Protein AF-A0A109QJ54-F1 (afdb_monomer)

Secondary structure (DSSP, 8-state):
---------HHHHHHHHHHHTGGGS-HHHHHHHHHHTTTSHHHHHHHHHHHHHHHHHHHHHHHT-

Radius of gyration: 16.88 Å; Cα contacts (8 Å, |Δi|>4): 15; chains: 1; bounding box: 46×29×48 Å

Structure (mmCIF, N/CA/C/O backbone):
data_AF-A0A109QJ54-F1
#
_entry.id   AF-A0A109QJ54-F1
#
loop_
_atom_site.group_PDB
_atom_site.id
_atom_site.type_symbol
_atom_site.label_atom_id
_atom_site.label_alt_id
_atom_site.label_comp_id
_atom_site.label_asym_id
_atom_site.label_entity_id
_atom_site.label_seq_id
_atom_site.pdbx_PDB_ins_code
_atom_site.Cartn_x
_atom_site.Cartn_y
_atom_site.Cartn_z
_atom_site.occupancy
_atom_site.B_iso_or_equiv
_atom_site.auth_seq_id
_atom_site.auth_comp_id
_atom_site.auth_asym_id
_atom_site.auth_atom_id
_atom_site.pdbx_PDB_model_num
ATOM 1 N N . MET A 1 1 ? 26.922 -15.307 -25.799 1.00 40.69 1 MET A N 1
ATOM 2 C CA . MET A 1 1 ? 26.600 -15.111 -24.372 1.00 40.69 1 MET A CA 1
ATOM 3 C C . MET A 1 1 ? 25.135 -15.456 -24.234 1.00 40.69 1 MET A C 1
ATOM 5 O O . MET A 1 1 ? 24.338 -14.848 -24.928 1.00 40.69 1 MET A O 1
ATOM 9 N N . GLU A 1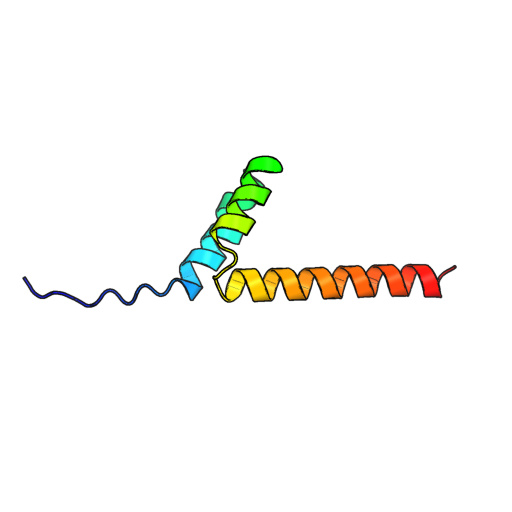 2 ? 24.826 -16.519 -23.498 1.00 48.53 2 GLU A N 1
ATOM 10 C CA . GLU A 1 2 ? 23.469 -17.059 -23.354 1.00 48.53 2 GLU A CA 1
ATOM 11 C C . GLU A 1 2 ? 22.557 -16.059 -22.636 1.00 48.53 2 GLU A C 1
ATOM 13 O O . GLU A 1 2 ? 22.876 -15.624 -21.526 1.00 48.53 2 GLU A O 1
ATOM 18 N N . ASP A 1 3 ? 21.422 -15.736 -23.259 1.00 54.94 3 ASP A N 1
ATOM 19 C CA . ASP A 1 3 ? 20.284 -15.085 -22.614 1.00 54.94 3 ASP A CA 1
ATOM 20 C C . ASP A 1 3 ? 19.769 -16.006 -21.509 1.00 54.94 3 ASP A C 1
ATOM 22 O O . ASP A 1 3 ? 18.964 -16.910 -21.737 1.00 54.94 3 ASP A O 1
ATOM 26 N N . ARG A 1 4 ? 20.267 -15.809 -20.287 1.00 50.38 4 ARG A N 1
ATOM 27 C CA . ARG A 1 4 ? 19.653 -16.417 -19.112 1.00 50.38 4 ARG A CA 1
ATOM 28 C C . ARG A 1 4 ? 18.319 -15.705 -18.909 1.00 50.38 4 ARG A C 1
ATOM 30 O O . ARG A 1 4 ? 18.348 -14.504 -18.634 1.00 50.38 4 ARG A O 1
ATOM 37 N N . PRO A 1 5 ? 17.169 -16.393 -18.997 1.00 47.38 5 PRO A N 1
ATOM 38 C CA . PRO A 1 5 ? 15.910 -15.796 -18.596 1.00 47.38 5 PRO A CA 1
ATOM 39 C C . PRO A 1 5 ? 16.014 -15.498 -17.100 1.00 47.38 5 PRO A C 1
ATOM 41 O O . PRO A 1 5 ? 15.938 -16.389 -16.253 1.00 47.38 5 PRO A O 1
ATOM 44 N N . CYS A 1 6 ? 16.272 -14.233 -16.769 1.00 53.09 6 CYS A N 1
ATOM 45 C CA . CYS A 1 6 ? 16.132 -13.747 -15.414 1.00 53.09 6 CYS A CA 1
ATOM 46 C C . CYS A 1 6 ? 14.629 -13.734 -15.172 1.00 53.09 6 CYS A C 1
ATOM 48 O O . CYS A 1 6 ? 13.930 -12.840 -15.640 1.00 53.09 6 CYS A O 1
ATOM 50 N N . PHE A 1 7 ? 14.112 -14.782 -14.536 1.00 46.03 7 PHE A N 1
ATOM 51 C CA . PHE A 1 7 ? 12.750 -14.758 -14.037 1.00 46.03 7 PHE A CA 1
ATOM 52 C C . PHE A 1 7 ? 12.676 -13.589 -13.056 1.00 46.03 7 PHE A C 1
ATOM 54 O O . PHE A 1 7 ? 13.160 -13.682 -11.924 1.00 46.03 7 PHE A O 1
ATOM 61 N N . GLU A 1 8 ? 12.128 -12.470 -13.535 1.00 54.00 8 GLU A N 1
ATOM 62 C CA . GLU A 1 8 ? 11.741 -11.289 -12.777 1.00 54.00 8 GLU A CA 1
ATOM 63 C C . GLU A 1 8 ? 10.749 -11.728 -11.707 1.00 54.00 8 GLU A C 1
ATOM 65 O O . GLU A 1 8 ? 9.533 -11.611 -11.835 1.00 54.00 8 GLU A O 1
ATOM 70 N N . THR A 1 9 ? 11.261 -12.309 -10.633 1.00 49.91 9 THR A N 1
ATOM 71 C CA . THR A 1 9 ? 10.433 -12.758 -9.529 1.00 49.91 9 THR A CA 1
ATOM 72 C C . THR A 1 9 ? 10.125 -11.504 -8.715 1.00 49.91 9 THR A C 1
ATOM 74 O O . THR A 1 9 ? 10.693 -11.264 -7.650 1.00 49.91 9 THR A O 1
ATOM 77 N N . GLN A 1 10 ? 9.256 -10.644 -9.263 1.00 55.03 10 GLN A N 1
ATOM 78 C CA . GLN A 1 10 ? 8.773 -9.413 -8.624 1.00 55.03 10 GLN A CA 1
ATOM 79 C C . GLN A 1 10 ? 8.196 -9.708 -7.233 1.00 55.03 10 GLN A C 1
ATOM 81 O O . GLN A 1 10 ? 8.279 -8.872 -6.335 1.00 55.03 10 GLN A O 1
ATOM 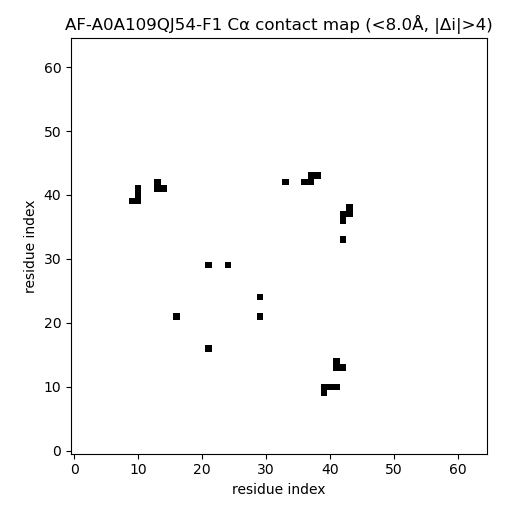86 N N . ILE A 1 11 ? 7.723 -10.939 -7.035 1.00 53.62 11 ILE A N 1
ATOM 87 C CA . ILE A 1 11 ? 7.138 -11.462 -5.802 1.00 53.62 11 ILE A CA 1
ATOM 88 C C . ILE A 1 11 ? 8.085 -11.326 -4.588 1.00 53.62 11 ILE A C 1
ATOM 90 O O . ILE A 1 11 ? 7.652 -11.003 -3.480 1.00 53.62 11 ILE A O 1
ATOM 94 N N . GLY A 1 12 ? 9.403 -11.476 -4.778 1.00 53.62 12 GLY A N 1
ATOM 95 C CA . GLY A 1 12 ? 10.390 -11.348 -3.693 1.00 53.62 12 GLY A CA 1
ATOM 96 C C . GLY A 1 12 ? 10.893 -9.917 -3.472 1.00 53.62 12 GLY A C 1
ATOM 97 O O . GLY A 1 12 ? 10.985 -9.445 -2.336 1.00 53.62 12 GLY A O 1
ATOM 98 N N . ASN A 1 13 ? 11.173 -9.197 -4.560 1.00 60.59 13 ASN A N 1
ATOM 99 C CA . ASN A 1 13 ? 11.750 -7.850 -4.497 1.00 60.59 13 ASN A CA 1
ATOM 100 C C . ASN A 1 13 ? 10.775 -6.817 -3.928 1.00 60.59 13 ASN A C 1
ATOM 102 O O . ASN A 1 13 ? 11.194 -5.898 -3.226 1.00 60.59 13 ASN A O 1
ATOM 106 N N . THR A 1 14 ? 9.480 -6.978 -4.187 1.00 61.69 14 THR A N 1
ATOM 107 C CA . THR A 1 14 ? 8.440 -6.086 -3.660 1.00 61.69 14 THR A CA 1
ATOM 108 C C . THR A 1 14 ? 8.355 -6.179 -2.142 1.00 61.69 14 THR A C 1
ATOM 110 O O . THR A 1 14 ? 8.329 -5.155 -1.468 1.00 61.69 14 THR A O 1
ATOM 113 N N . THR A 1 15 ? 8.427 -7.389 -1.581 1.00 62.91 15 THR A N 1
ATOM 114 C CA . THR A 1 15 ? 8.443 -7.592 -0.123 1.00 62.91 15 THR A CA 1
ATOM 115 C C . THR A 1 15 ? 9.670 -6.945 0.528 1.00 62.91 15 THR A C 1
ATOM 117 O O . THR A 1 15 ? 9.551 -6.338 1.593 1.00 62.91 15 THR A O 1
ATOM 120 N N . ILE A 1 16 ? 10.842 -7.027 -0.114 1.00 61.19 16 ILE A N 1
ATOM 121 C CA . ILE A 1 16 ? 12.067 -6.368 0.363 1.00 61.19 16 ILE A CA 1
ATOM 122 C C . ILE A 1 16 ? 11.901 -4.843 0.312 1.00 61.19 16 ILE A C 1
ATOM 124 O O . ILE A 1 16 ? 12.100 -4.193 1.333 1.00 61.19 16 ILE A O 1
ATOM 128 N N . LYS A 1 17 ? 11.443 -4.280 -0.817 1.00 64.31 17 LYS A N 1
ATOM 129 C CA . LYS A 1 17 ? 11.202 -2.833 -0.980 1.00 64.31 17 LYS A CA 1
ATOM 130 C C . LYS A 1 17 ? 10.184 -2.285 0.024 1.00 64.31 17 LYS A C 1
ATOM 132 O O . LYS A 1 17 ? 10.415 -1.222 0.596 1.00 64.31 17 LYS A O 1
ATOM 137 N N . ILE A 1 18 ? 9.108 -3.030 0.293 1.00 67.69 18 ILE A N 1
ATOM 138 C CA . ILE A 1 18 ? 8.110 -2.663 1.307 1.00 67.69 18 ILE A CA 1
ATOM 139 C C . ILE A 1 18 ? 8.769 -2.538 2.685 1.00 67.69 18 ILE A C 1
ATOM 141 O O . ILE A 1 18 ? 8.514 -1.583 3.408 1.00 67.69 18 ILE A O 1
ATOM 145 N N . ARG A 1 19 ? 9.631 -3.491 3.055 1.00 66.25 19 ARG A N 1
ATOM 146 C CA . ARG A 1 19 ? 10.246 -3.536 4.390 1.00 66.25 19 ARG A CA 1
ATOM 147 C C . ARG A 1 19 ? 11.439 -2.596 4.554 1.00 66.25 19 ARG A C 1
ATOM 149 O O . ARG A 1 19 ? 11.713 -2.192 5.678 1.0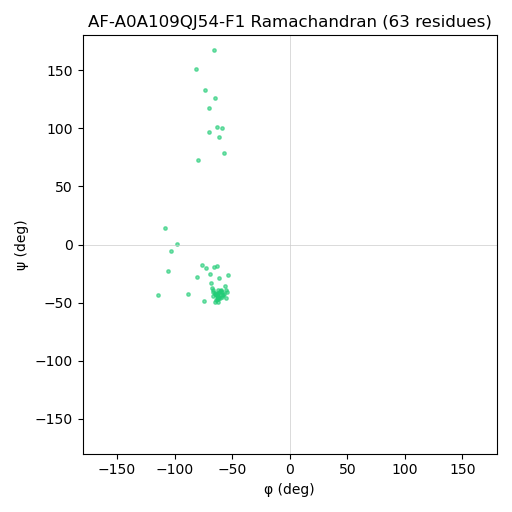0 66.25 19 ARG A O 1
ATOM 156 N N . SER A 1 20 ? 12.159 -2.279 3.477 1.00 71.94 20 SER A N 1
ATOM 157 C CA . SER A 1 20 ? 13.421 -1.534 3.553 1.00 71.94 20 SER A CA 1
ATOM 158 C C . SER A 1 20 ? 13.335 -0.078 3.101 1.00 71.94 20 SER A C 1
ATOM 160 O O . SER A 1 20 ? 14.206 0.693 3.481 1.00 71.94 20 SER A O 1
ATOM 162 N N . ALA A 1 21 ? 12.351 0.301 2.276 1.00 72.81 21 ALA A N 1
ATOM 163 C CA . ALA A 1 21 ? 12.289 1.640 1.681 1.00 72.81 21 ALA A CA 1
ATOM 164 C C . ALA A 1 21 ? 11.085 2.463 2.159 1.00 72.81 21 ALA A C 1
ATOM 166 O O . ALA A 1 21 ? 11.261 3.628 2.506 1.00 72.81 21 ALA A O 1
ATOM 167 N N . LEU A 1 22 ? 9.889 1.864 2.242 1.00 78.00 22 LEU A N 1
ATOM 168 C CA . LEU A 1 22 ? 8.672 2.591 2.637 1.00 78.00 22 LEU A CA 1
ATOM 169 C C . LEU A 1 22 ? 8.779 3.331 3.983 1.00 78.00 22 LEU A C 1
ATOM 171 O O . LEU A 1 22 ? 8.324 4.468 4.032 1.00 78.00 22 LEU A O 1
ATOM 175 N N . PRO A 1 23 ? 9.393 2.783 5.056 1.00 80.62 23 PRO A N 1
ATOM 176 C CA . PRO A 1 23 ? 9.455 3.481 6.346 1.00 80.62 23 PRO A CA 1
ATOM 177 C C . PRO A 1 23 ? 10.234 4.802 6.330 1.00 80.62 23 PRO A C 1
ATOM 179 O O . PRO A 1 23 ? 10.086 5.601 7.250 1.00 80.62 23 PRO A O 1
ATOM 182 N N . PHE A 1 24 ? 11.081 5.015 5.320 1.00 84.88 24 PHE A N 1
ATOM 183 C CA . PHE A 1 24 ? 11.929 6.203 5.195 1.00 84.88 24 PHE A CA 1
ATOM 184 C C . PHE A 1 24 ? 11.395 7.218 4.175 1.00 84.88 24 PHE A C 1
ATOM 186 O O . PHE A 1 24 ? 11.963 8.299 4.050 1.00 84.88 24 PHE A O 1
ATOM 193 N N . MET A 1 25 ? 10.326 6.874 3.452 1.00 86.00 25 MET A N 1
ATOM 194 C CA . MET A 1 25 ? 9.634 7.757 2.511 1.00 86.00 25 MET A CA 1
ATOM 195 C C . MET A 1 25 ? 8.662 8.683 3.251 1.00 86.00 25 MET A C 1
ATOM 197 O O . MET A 1 25 ? 8.098 8.296 4.281 1.00 86.00 25 MET A O 1
ATOM 201 N N . THR A 1 26 ? 8.405 9.876 2.711 1.00 90.50 26 THR A N 1
ATOM 202 C CA . THR A 1 26 ? 7.318 10.737 3.208 1.00 90.50 26 THR A CA 1
ATOM 203 C C . THR A 1 26 ? 5.949 10.104 2.948 1.00 90.50 26 THR A C 1
ATOM 205 O O . THR A 1 26 ? 5.818 9.141 2.191 1.00 90.50 26 THR A O 1
ATOM 208 N N . ALA A 1 27 ? 4.895 10.641 3.565 1.00 87.75 27 ALA A N 1
ATOM 209 C CA . ALA A 1 27 ? 3.540 10.136 3.353 1.00 87.75 27 ALA A CA 1
ATOM 210 C C . ALA A 1 27 ? 3.114 10.224 1.873 1.00 87.75 27 ALA A C 1
ATOM 212 O O . ALA A 1 27 ? 2.489 9.299 1.352 1.00 87.75 27 ALA A O 1
ATOM 213 N N . GLU A 1 28 ? 3.491 11.303 1.186 1.00 90.00 28 GLU A N 1
ATOM 214 C CA . GLU A 1 28 ? 3.215 11.519 -0.235 1.00 90.00 28 GLU A CA 1
ATOM 215 C C . GLU A 1 28 ? 3.970 10.512 -1.110 1.00 90.00 28 GLU A C 1
ATOM 217 O O . GLU A 1 28 ? 3.385 9.905 -2.007 1.00 90.00 28 GLU A O 1
ATOM 222 N N . GLU A 1 29 ? 5.250 10.279 -0.816 1.00 86.81 29 GLU A N 1
ATOM 223 C CA . GLU A 1 29 ? 6.083 9.311 -1.536 1.00 86.81 29 GLU A CA 1
ATOM 224 C C . GLU A 1 29 ? 5.579 7.876 -1.351 1.00 86.81 29 GLU A C 1
ATOM 226 O O . GLU A 1 29 ? 5.499 7.112 -2.314 1.00 86.81 29 GLU A O 1
ATOM 231 N N . GLN A 1 30 ? 5.173 7.509 -0.132 1.00 85.00 30 GLN A N 1
ATOM 232 C CA . GLN A 1 30 ? 4.570 6.204 0.138 1.00 85.00 30 GLN A CA 1
ATOM 233 C C . GLN A 1 30 ? 3.250 6.034 -0.619 1.00 85.00 30 GLN A C 1
ATOM 235 O O . GLN A 1 30 ? 3.002 4.975 -1.201 1.00 85.00 30 GLN A O 1
ATOM 240 N N . ALA A 1 31 ? 2.402 7.069 -0.632 1.00 86.06 31 ALA A N 1
ATOM 241 C CA . ALA A 1 31 ? 1.135 7.041 -1.352 1.00 86.06 31 ALA A CA 1
ATOM 242 C C . ALA A 1 31 ? 1.357 6.835 -2.856 1.00 86.06 31 ALA A C 1
ATOM 244 O O . ALA A 1 31 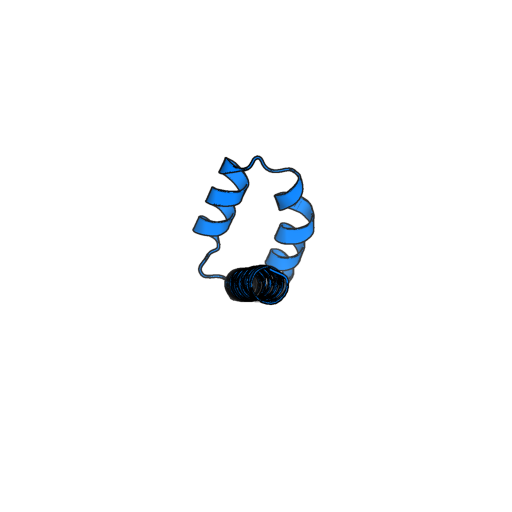? 0.710 5.967 -3.448 1.00 86.06 31 ALA A O 1
ATOM 245 N N . GLN A 1 32 ? 2.308 7.563 -3.448 1.00 87.06 32 GLN A N 1
ATOM 246 C CA . GLN A 1 32 ? 2.674 7.400 -4.853 1.00 87.06 32 GLN A CA 1
ATOM 247 C C . GLN A 1 32 ? 3.219 5.993 -5.127 1.00 87.06 32 GLN A C 1
ATOM 249 O O . GLN A 1 32 ? 2.747 5.316 -6.038 1.00 87.06 32 GLN A O 1
ATOM 254 N N . TRP A 1 33 ? 4.122 5.488 -4.281 1.00 86.94 33 TRP A N 1
ATOM 255 C CA . TRP A 1 33 ? 4.669 4.138 -4.425 1.00 86.94 33 TRP A CA 1
ATOM 256 C C . TRP A 1 33 ? 3.567 3.069 -4.431 1.00 86.94 33 TRP A C 1
ATOM 258 O O . TRP A 1 33 ? 3.583 2.153 -5.255 1.00 86.94 33 TRP A O 1
ATOM 268 N N . PHE A 1 34 ? 2.568 3.187 -3.552 1.00 85.62 34 PHE A N 1
ATOM 269 C CA . PHE A 1 34 ? 1.438 2.255 -3.519 1.00 85.62 34 PHE A CA 1
ATOM 270 C C . PHE A 1 34 ? 0.499 2.352 -4.718 1.00 85.62 34 PHE A C 1
ATOM 272 O O . PHE A 1 34 ? -0.203 1.371 -4.989 1.00 85.62 34 PHE A O 1
ATOM 279 N N . GLN A 1 35 ? 0.428 3.505 -5.384 1.00 87.00 35 GLN A N 1
ATOM 280 C CA . GLN A 1 35 ? -0.316 3.664 -6.632 1.00 87.00 35 GLN A CA 1
ATOM 281 C C . GLN A 1 35 ? 0.444 3.010 -7.786 1.00 87.00 35 GLN A C 1
ATOM 283 O O . GLN A 1 35 ? -0.121 2.172 -8.489 1.00 87.00 35 GLN A O 1
ATOM 288 N N . ASP A 1 36 ? 1.739 3.300 -7.906 1.00 85.69 36 ASP A N 1
ATOM 289 C CA . ASP A 1 36 ? 2.597 2.785 -8.978 1.00 85.69 36 ASP A CA 1
ATOM 290 C C . ASP A 1 36 ? 2.704 1.251 -8.959 1.00 85.69 36 ASP A C 1
ATOM 292 O O . ASP A 1 36 ? 2.877 0.611 -9.995 1.00 85.69 36 ASP A O 1
ATOM 296 N N . ASN A 1 37 ? 2.576 0.647 -7.774 1.00 84.75 37 ASN A N 1
ATOM 297 C CA . ASN A 1 37 ? 2.755 -0.788 -7.553 1.00 84.75 37 ASN A CA 1
ATOM 298 C C . ASN A 1 37 ? 1.434 -1.536 -7.268 1.00 84.75 37 ASN A C 1
ATOM 300 O O . ASN A 1 37 ? 1.460 -2.685 -6.826 1.00 84.75 37 AS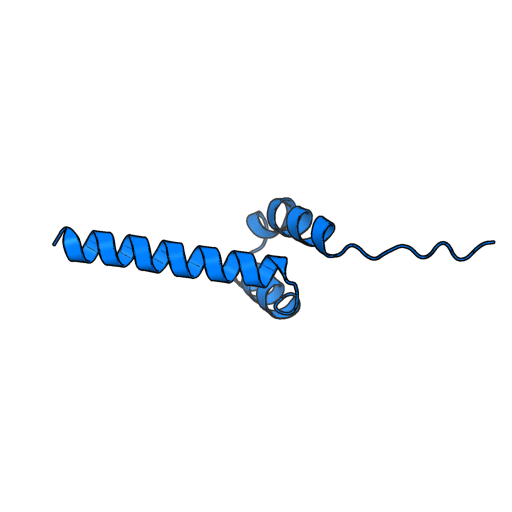N A O 1
ATOM 304 N N . ASP A 1 38 ? 0.264 -0.934 -7.516 1.00 84.19 38 ASP A N 1
ATOM 305 C CA . ASP A 1 38 ? -1.045 -1.533 -7.179 1.00 84.19 38 ASP A CA 1
ATOM 306 C C . ASP A 1 38 ? -1.386 -2.812 -7.974 1.00 84.19 38 ASP A C 1
ATOM 308 O O . ASP A 1 38 ? -2.230 -3.627 -7.581 1.00 84.19 38 ASP A O 1
ATOM 312 N N . SER A 1 39 ? -0.720 -3.025 -9.108 1.00 83.94 39 SER A N 1
ATOM 313 C CA . SER A 1 39 ? -0.858 -4.245 -9.906 1.00 83.94 39 SER A CA 1
ATOM 314 C C . SER A 1 39 ? -0.189 -5.463 -9.260 1.00 83.94 39 SER A C 1
ATOM 316 O O . SER A 1 39 ? -0.576 -6.592 -9.573 1.00 83.94 39 SER A O 1
ATOM 318 N N . LEU A 1 40 ? 0.757 -5.254 -8.335 1.00 83.50 40 LEU A N 1
ATOM 319 C CA . LEU A 1 40 ? 1.548 -6.323 -7.735 1.00 83.50 40 LEU A CA 1
ATOM 320 C C . LEU A 1 40 ? 0.717 -7.150 -6.736 1.00 83.50 40 LEU A C 1
ATOM 322 O O . LEU A 1 40 ? 0.038 -6.583 -5.868 1.00 83.50 40 LEU A O 1
ATOM 326 N N . PRO A 1 41 ? 0.766 -8.495 -6.807 1.00 83.44 41 PRO A N 1
ATOM 327 C CA . PRO A 1 41 ? 0.016 -9.367 -5.904 1.00 83.44 41 PRO A CA 1
ATOM 328 C C . PRO A 1 41 ? 0.287 -9.097 -4.420 1.00 83.44 41 PRO A C 1
ATOM 330 O O . PRO A 1 41 ? -0.650 -9.085 -3.620 1.00 83.44 41 PRO A O 1
ATOM 333 N N . GLU A 1 42 ? 1.536 -8.818 -4.048 1.00 79.75 42 GLU A N 1
ATOM 334 C CA . GLU A 1 42 ? 1.957 -8.585 -2.662 1.00 79.75 42 GLU A CA 1
ATOM 335 C C . GLU A 1 42 ? 1.344 -7.295 -2.119 1.00 79.75 42 GLU A C 1
ATOM 337 O O . GLU A 1 42 ? 0.849 -7.265 -0.992 1.00 79.75 42 GLU A O 1
ATOM 342 N N . VAL A 1 43 ? 1.312 -6.244 -2.944 1.00 83.38 43 VAL A N 1
ATOM 343 C CA . VAL A 1 43 ? 0.697 -4.959 -2.592 1.00 83.38 43 VAL A CA 1
ATOM 344 C C . VAL A 1 43 ? -0.805 -5.139 -2.387 1.00 83.38 43 VAL A C 1
ATOM 346 O O . VAL A 1 43 ? -1.353 -4.684 -1.381 1.00 83.38 43 VAL A O 1
ATOM 349 N N . ARG A 1 44 ? -1.475 -5.887 -3.270 1.00 85.62 44 ARG A N 1
ATOM 350 C CA . ARG A 1 44 ? -2.905 -6.212 -3.125 1.00 85.62 44 ARG A CA 1
ATOM 351 C C . ARG A 1 44 ? -3.189 -7.039 -1.872 1.00 85.62 44 ARG A C 1
ATOM 353 O O . ARG A 1 44 ? -4.171 -6.778 -1.174 1.00 85.62 44 ARG A O 1
ATOM 360 N N . MET A 1 45 ? -2.350 -8.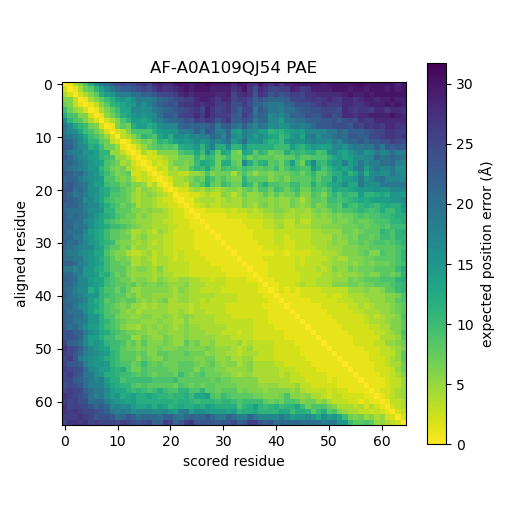030 -1.570 1.00 85.12 45 MET A N 1
ATOM 361 C CA . MET A 1 45 ? -2.464 -8.837 -0.352 1.00 85.12 45 MET A CA 1
ATOM 362 C C . MET A 1 45 ? -2.295 -7.980 0.903 1.00 85.12 45 MET A C 1
ATOM 364 O O . MET A 1 45 ? -3.107 -8.083 1.823 1.00 85.12 45 MET A O 1
ATOM 368 N N . MET A 1 46 ? -1.297 -7.098 0.916 1.00 83.81 46 MET A N 1
ATOM 369 C CA . MET A 1 46 ? -1.036 -6.195 2.030 1.00 83.81 46 MET A CA 1
ATOM 370 C C . MET A 1 46 ? -2.200 -5.217 2.250 1.00 83.81 46 MET A C 1
ATOM 372 O O . MET A 1 46 ? -2.689 -5.106 3.373 1.00 83.81 46 MET A O 1
ATOM 376 N N . LYS A 1 47 ? -2.721 -4.584 1.186 1.00 85.06 47 LYS A N 1
ATOM 377 C CA . LYS A 1 47 ? -3.905 -3.704 1.265 1.00 85.06 47 LYS A CA 1
ATOM 378 C C . LYS A 1 47 ? -5.124 -4.440 1.834 1.00 85.06 47 LYS A C 1
ATOM 380 O O . LYS A 1 47 ? -5.803 -3.920 2.714 1.00 85.06 47 LYS A O 1
ATOM 385 N N . ARG A 1 48 ? -5.377 -5.683 1.402 1.00 87.75 48 ARG A N 1
ATOM 386 C CA . ARG A 1 48 ? -6.466 -6.518 1.951 1.00 87.75 48 ARG A CA 1
ATOM 387 C C . ARG A 1 48 ? -6.277 -6.833 3.433 1.00 87.75 48 ARG A C 1
ATOM 389 O O . ARG A 1 48 ? -7.246 -6.769 4.186 1.00 87.75 48 ARG A O 1
ATOM 396 N N . ALA A 1 49 ? -5.063 -7.195 3.847 1.00 86.62 49 ALA A N 1
ATOM 397 C CA . ALA A 1 49 ? -4.755 -7.470 5.248 1.00 86.62 49 ALA A CA 1
ATOM 398 C C . ALA A 1 49 ? -4.967 -6.221 6.115 1.00 86.62 49 ALA A 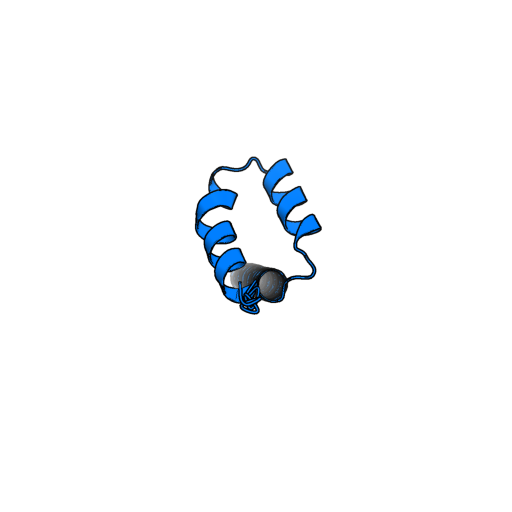C 1
ATOM 400 O O . ALA A 1 49 ? -5.587 -6.309 7.172 1.00 86.62 49 ALA A O 1
ATOM 401 N N . TRP A 1 50 ? -4.540 -5.057 5.620 1.00 85.94 50 TRP A N 1
ATOM 402 C CA . TRP A 1 50 ? -4.731 -3.784 6.303 1.00 85.94 50 TRP A CA 1
ATOM 403 C C . TRP A 1 50 ? -6.216 -3.439 6.468 1.00 85.94 50 TRP A C 1
ATOM 405 O O . TRP A 1 50 ? -6.660 -3.187 7.585 1.00 85.94 50 TRP A O 1
ATOM 415 N N .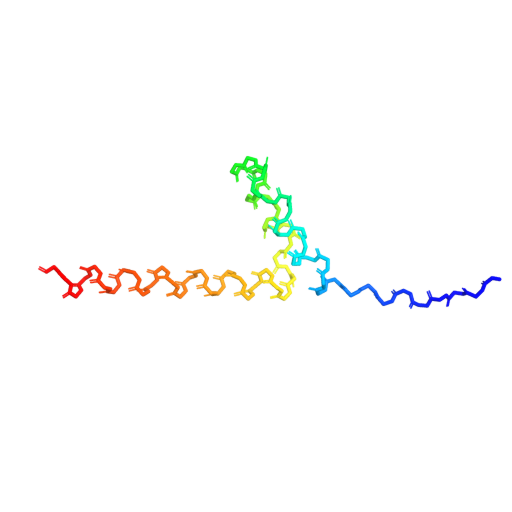 ILE A 1 51 ? -7.013 -3.521 5.398 1.00 89.31 51 ILE A N 1
ATOM 416 C CA . ILE A 1 51 ? -8.465 -3.281 5.466 1.00 89.31 51 ILE A CA 1
ATOM 417 C C . ILE A 1 51 ? -9.120 -4.196 6.511 1.00 89.31 51 ILE A C 1
ATOM 419 O O . ILE A 1 51 ? -9.885 -3.727 7.349 1.00 89.31 51 ILE A O 1
ATOM 423 N N . ARG A 1 52 ? -8.786 -5.494 6.522 1.00 89.75 52 ARG A N 1
ATOM 424 C CA . ARG A 1 52 ? -9.321 -6.446 7.513 1.00 89.75 52 ARG A CA 1
ATOM 425 C C . ARG A 1 52 ? -8.948 -6.075 8.948 1.00 89.75 52 ARG A C 1
A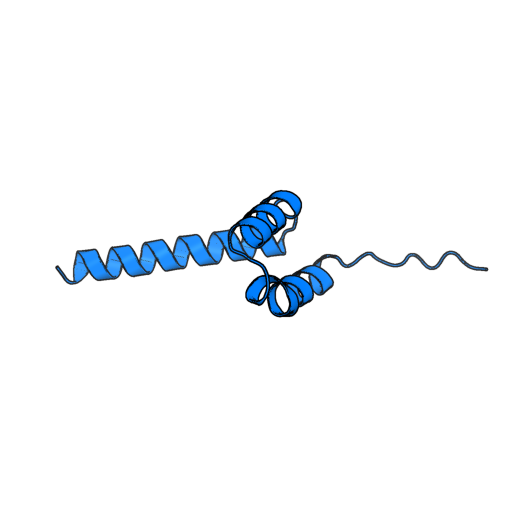TOM 427 O O . ARG A 1 52 ? -9.802 -6.169 9.822 1.00 89.75 52 ARG A O 1
ATOM 434 N N . ALA A 1 53 ? -7.707 -5.651 9.181 1.00 88.38 53 ALA A N 1
ATOM 435 C CA . ALA A 1 53 ? -7.261 -5.210 10.498 1.00 88.38 53 ALA A CA 1
ATOM 436 C C . ALA A 1 53 ? -8.028 -3.963 10.966 1.00 88.38 53 ALA A C 1
ATOM 438 O O . ALA A 1 53 ? -8.491 -3.926 12.101 1.00 88.38 53 ALA A O 1
ATOM 439 N N . LEU A 1 54 ? -8.235 -2.980 10.082 1.00 89.44 54 LEU A N 1
ATOM 440 C CA . LEU A 1 54 ? -9.023 -1.782 10.397 1.00 89.44 54 LEU A CA 1
ATOM 441 C C . LEU A 1 54 ? -10.475 -2.126 10.737 1.00 89.44 54 LEU A C 1
ATOM 443 O O . LEU A 1 54 ? -10.992 -1.653 11.743 1.00 89.44 54 LEU A O 1
ATOM 447 N N . HIS A 1 55 ? -11.114 -2.992 9.945 1.00 88.00 55 HIS A N 1
ATOM 448 C CA . HIS A 1 55 ? -12.465 -3.472 10.242 1.00 88.00 55 HIS A CA 1
ATOM 449 C C . HIS A 1 55 ? -12.548 -4.191 11.590 1.00 88.00 55 HIS A C 1
ATOM 451 O O . HIS A 1 55 ? -13.531 -4.026 12.307 1.00 88.00 55 HIS A O 1
ATOM 457 N N . HIS A 1 56 ? -11.541 -4.995 11.930 1.00 90.31 56 HIS A N 1
ATOM 458 C CA . HIS A 1 56 ? -11.492 -5.689 13.211 1.00 90.31 56 HIS A CA 1
ATOM 459 C C . HIS A 1 56 ? -11.387 -4.705 14.381 1.00 90.31 56 HIS A C 1
ATOM 461 O O . HIS A 1 56 ? -12.196 -4.796 15.297 1.00 90.31 56 HIS A O 1
ATOM 467 N N . ILE A 1 57 ? -10.480 -3.726 14.298 1.00 89.88 57 ILE A N 1
ATOM 468 C CA . ILE A 1 57 ? -10.323 -2.670 15.311 1.00 89.88 57 ILE A CA 1
ATOM 469 C C . ILE A 1 57 ? -11.622 -1.873 15.477 1.00 89.88 57 ILE A C 1
ATOM 471 O O . ILE A 1 57 ? -12.033 -1.579 16.595 1.00 89.88 57 ILE A O 1
ATOM 475 N N . GLU A 1 58 ? -12.279 -1.514 14.374 1.00 90.81 58 GLU A N 1
ATOM 476 C CA . GLU A 1 58 ? -13.526 -0.746 14.424 1.00 90.81 58 GLU A CA 1
ATOM 477 C C . GLU A 1 58 ? -14.671 -1.546 15.055 1.00 90.81 58 GLU A C 1
ATOM 479 O O . GLU A 1 58 ? -15.448 -1.018 15.853 1.00 90.81 58 GLU A O 1
ATOM 484 N N . LYS A 1 59 ? -14.740 -2.845 14.747 1.00 89.00 59 LYS A N 1
ATOM 485 C CA . LYS A 1 59 ? -15.687 -3.757 15.382 1.00 89.00 59 LYS A CA 1
ATOM 486 C C . LYS A 1 59 ? -15.429 -3.865 16.886 1.00 89.00 59 LYS A C 1
ATOM 488 O O . LYS A 1 59 ? -16.367 -3.733 17.658 1.00 89.00 59 LYS A O 1
ATOM 493 N N . GLU A 1 60 ? -14.177 -4.042 17.305 1.00 89.62 60 GLU A N 1
ATOM 494 C CA . GLU A 1 60 ? -13.824 -4.109 18.730 1.00 89.62 60 GLU A CA 1
ATOM 495 C C . GLU A 1 60 ? -14.183 -2.824 19.480 1.00 89.62 60 GLU A C 1
ATOM 497 O O . GLU A 1 60 ? -14.688 -2.891 20.600 1.00 89.62 60 GLU A O 1
ATOM 502 N N . LYS A 1 61 ? -13.976 -1.653 18.865 1.00 84.88 61 LYS A N 1
ATOM 503 C CA . LYS A 1 61 ? -14.398 -0.368 19.441 1.00 84.88 61 LYS A CA 1
ATOM 504 C C . LYS A 1 61 ? -15.911 -0.273 19.596 1.00 84.88 61 LYS A C 1
ATOM 506 O O . LYS A 1 61 ? -16.370 0.202 20.626 1.00 84.88 61 LYS A O 1
ATOM 511 N N . SER A 1 62 ? -16.656 -0.713 18.584 1.00 79.56 62 SER A N 1
ATOM 512 C CA . SER A 1 62 ? -18.122 -0.693 18.599 1.00 79.56 62 SER A CA 1
ATOM 513 C C . SER A 1 62 ? -18.698 -1.663 19.632 1.00 79.56 62 SER A C 1
ATOM 515 O O . SER A 1 62 ? -19.677 -1.333 20.285 1.00 79.56 62 SER A O 1
ATOM 517 N N . ASP A 1 63 ? -18.077 -2.833 19.803 1.00 75.12 63 ASP A N 1
ATOM 518 C CA . ASP A 1 63 ? -18.492 -3.852 20.776 1.00 75.12 63 ASP A CA 1
ATOM 519 C C . ASP A 1 63 ? -18.082 -3.489 22.226 1.00 75.12 63 ASP A C 1
ATOM 521 O O . ASP A 1 63 ? -18.611 -4.064 23.177 1.00 75.12 63 ASP A O 1
ATOM 525 N N . SER A 1 64 ? -17.140 -2.551 22.407 1.00 65.69 64 SER A N 1
ATOM 526 C CA . SER A 1 64 ? -16.650 -2.080 23.719 1.00 65.69 64 SER A CA 1
ATOM 527 C C . SER A 1 64 ? -17.295 -0.768 24.199 1.00 65.69 64 SER A C 1
ATOM 529 O O . SER A 1 64 ? -16.903 -0.266 25.257 1.00 65.69 64 SER A O 1
ATOM 531 N N . ALA A 1 65 ? -18.220 -0.193 23.422 1.00 56.69 65 ALA A N 1
ATOM 532 C CA . ALA A 1 65 ? -18.925 1.065 23.697 1.00 56.69 65 ALA A CA 1
ATOM 533 C C . ALA A 1 65 ? -20.368 0.814 24.157 1.00 56.69 65 ALA A C 1
ATOM 535 O O . ALA A 1 65 ? -20.832 1.576 25.036 1.00 56.69 65 ALA A O 1
#

pLDDT: mean 75.75, std 14.75, range [40.69, 90.81]

Foldseek 3Di:
DDPDPPPPCVVPVVVVCVVPPLVPDDPVRNVVVLVVCVVPPVSVVVVVVVVVVVVVVVVVVVVVD

Solvent-accessible surface area (backbone atoms only — not comparable to full-atom values): 3985 Å² total; per-residue (Å²): 134,84,86,71,84,74,76,80,57,57,78,57,56,50,58,49,45,56,72,72,46,47,86,79,44,53,74,67,53,40,53,49,52,55,60,79,41,52,86,38,68,67,51,48,51,49,54,52,53,50,54,52,51,53,53,49,54,52,49,52,53,62,77,73,108

Mean predicted aligned error: 10.14 Å

Sequence (65 aa):
MEDRPCFETQIGNTTIKIRSALPFMTAEEQAQWFQDNDSLPEVRMMKRAWIRALHHIEKEKSDSA